Protein AF-A0A936W3H8-F1 (afdb_monomer)

Sequence (118 aa):
MEKTRSQDARPRRNINPPTVSANFEHVSKLLGKQVTDNDLTLIAGIGPKTATLLQSKGIDTWEDLAHAPVDTLRAILDEAGGVYKSQDPTHWAKQAVMASQGEWRKLRVFQEALKKTE

Mean predicted aligned error: 10.9 Å

Solvent-accessible surface area (backbone atoms only — not comparable to full-atom values): 7121 Å² total; per-residue (Å²): 141,77,94,80,89,78,92,79,86,75,84,80,75,80,83,70,74,98,50,76,72,66,52,40,62,55,46,17,68,7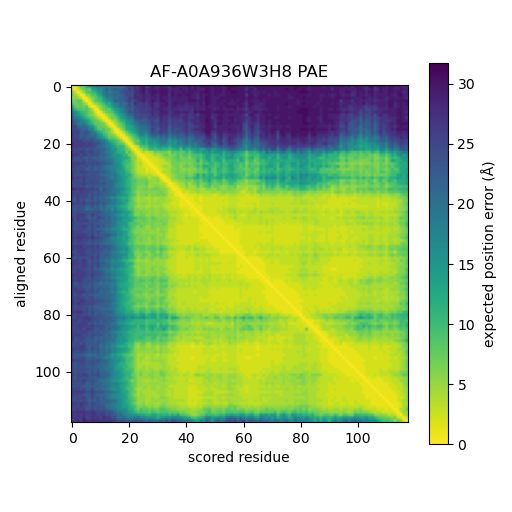3,70,74,43,89,62,56,90,46,50,52,54,75,35,84,82,34,44,73,68,51,35,52,53,38,36,75,72,71,35,59,36,29,61,46,39,37,70,46,50,46,66,58,50,45,50,55,25,51,75,70,32,78,78,44,55,78,48,73,48,79,56,42,23,63,42,19,48,27,53,67,70,64,36,54,70,59,40,50,54,51,55,56,52,54,68,72,73,113

Foldseek 3Di:
DDDDDDDDDDDPPPCDDPDVVVLQVVLCVVVVHRDDAQPLCLQPQQDPVNQVLCVVVVSRHLQSLLVDDQVNLCVSLVVVDDPSNVGRSNCSNVLSVCVVVSVSVVSVVVVVVVVVVD

pLDDT: mean 78.29, std 17.21, range [39.25, 93.0]

Secondary structure (DSSP, 8-state):
--------S----------THHHHHHHHHHHTS---TT-GGGSTT--HHHHHHHHTTT--SHHHHHHS-HHHHHHHHHHH-GGGTTS-GGGHHHHHHHHHTT-HHHHHHHHHHHHTT-

Radius of gyration: 20.61 Å; Cα contacts (8 Å, |Δi|>4): 91; chains: 1; bounding box: 47×29×71 Å

Nearest PDB structures (foldseek):
  6yxx-assembly1_BS  TM=4.541E-01  e=1.679E-01  Trypanosoma brucei brucei
  6hix-assembly1_BS  TM=5.556E-01  e=8.112E-01  Trypanosoma brucei brucei
  5a9j-assembly4_D  TM=5.684E-01  e=1.064E+00  Homo sapiens
  7aoi-assembly1_BS  TM=4.085E-01  e=5.856E-01  Trypanosoma brucei
  6yxy-assembly1_BS  TM=4.756E-01  e=1.474E+00  Trypanosoma brucei brucei

Structure (mmCIF, N/CA/C/O backbone):
data_AF-A0A936W3H8-F1
#
_entry.id   AF-A0A936W3H8-F1
#
loop_
_atom_site.group_PDB
_atom_site.id
_atom_site.type_symbol
_atom_site.label_atom_id
_atom_site.label_alt_id
_atom_site.label_comp_id
_atom_site.label_asym_id
_atom_site.label_entity_id
_atom_site.label_seq_id
_atom_site.pdbx_PDB_ins_code
_atom_site.Cartn_x
_atom_site.Cartn_y
_atom_site.Cartn_z
_atom_site.occupancy
_atom_site.B_iso_or_equiv
_atom_site.auth_seq_id
_atom_site.auth_comp_id
_atom_site.auth_asym_id
_atom_site.auth_atom_id
_atom_site.pdbx_PDB_model_num
ATOM 1 N N . MET A 1 1 ? -31.763 19.073 55.697 1.00 50.75 1 MET A N 1
ATOM 2 C CA . MET A 1 1 ? -31.313 17.811 56.333 1.00 50.75 1 MET A CA 1
ATOM 3 C C . MET A 1 1 ? -32.150 16.737 55.648 1.00 50.75 1 MET A C 1
ATOM 5 O O . MET A 1 1 ? -33.350 16.922 55.639 1.00 50.75 1 MET A O 1
ATOM 9 N N . GLU A 1 2 ? -31.668 15.831 54.798 1.00 42.94 2 GLU A N 1
ATOM 10 C CA . GLU A 1 2 ? -30.595 14.829 54.893 1.00 42.94 2 GLU A CA 1
ATOM 11 C C . GLU A 1 2 ? -30.127 14.479 53.465 1.00 42.94 2 GLU A C 1
ATOM 13 O O . GLU A 1 2 ? -30.926 14.171 52.591 1.00 42.94 2 GLU A O 1
ATOM 18 N N . LYS A 1 3 ? -28.856 14.714 53.129 1.00 54.00 3 LYS A N 1
ATOM 19 C CA . LYS A 1 3 ? -27.869 13.680 52.758 1.00 54.00 3 LYS A CA 1
ATOM 20 C C . LYS A 1 3 ? -28.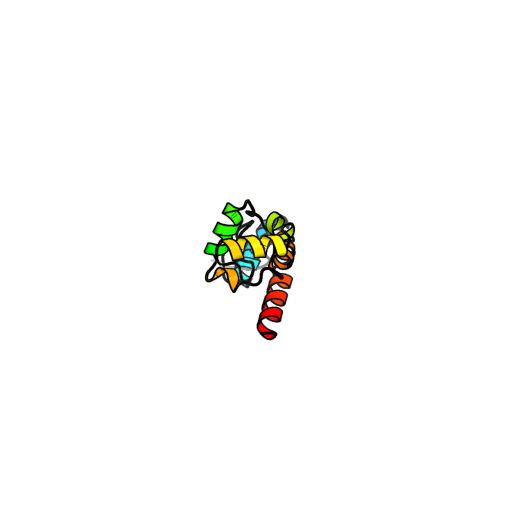429 12.257 52.576 1.00 54.00 3 LYS A C 1
ATOM 22 O O . LYS A 1 3 ? -28.648 11.565 53.558 1.00 54.00 3 LYS A O 1
ATOM 27 N N . THR A 1 4 ? -28.410 11.749 51.345 1.00 51.44 4 THR A N 1
ATOM 28 C CA . THR A 1 4 ? -27.924 10.383 51.089 1.00 51.44 4 THR A CA 1
ATOM 29 C C . THR A 1 4 ? -27.379 10.250 49.671 1.00 51.44 4 THR A C 1
ATOM 31 O O . THR A 1 4 ? -28.004 10.578 48.670 1.00 51.44 4 THR A O 1
ATOM 34 N N . ARG A 1 5 ? -26.125 9.813 49.650 1.00 51.97 5 ARG A N 1
ATOM 35 C CA . ARG A 1 5 ? -25.278 9.460 48.521 1.00 51.97 5 ARG A CA 1
ATOM 36 C C . ARG A 1 5 ? -25.594 8.012 48.166 1.00 51.97 5 ARG A C 1
ATOM 38 O O . ARG A 1 5 ? -25.344 7.145 48.994 1.00 51.97 5 ARG A O 1
ATOM 45 N N . SER A 1 6 ? -26.040 7.763 46.942 1.00 50.25 6 SER A N 1
ATOM 46 C CA . SER A 1 6 ? -26.040 6.425 46.347 1.00 50.25 6 SER A CA 1
ATOM 47 C C . SER A 1 6 ? -25.563 6.527 44.905 1.00 50.25 6 SER A C 1
ATOM 49 O O . SER A 1 6 ? -26.330 6.738 43.974 1.00 50.25 6 SER A O 1
ATOM 51 N N . GLN A 1 7 ? -24.244 6.411 44.749 1.00 53.38 7 GLN A N 1
ATOM 52 C CA . GLN A 1 7 ? -23.668 5.778 43.571 1.00 53.38 7 GLN A CA 1
ATOM 53 C C . GLN A 1 7 ? -24.099 4.312 43.614 1.00 53.38 7 GLN A C 1
ATOM 55 O O . GLN A 1 7 ? -23.673 3.605 44.522 1.00 53.38 7 GLN A O 1
ATOM 60 N N . ASP A 1 8 ? -24.903 3.858 42.657 1.00 42.59 8 ASP A N 1
ATOM 61 C CA . ASP A 1 8 ? -24.904 2.450 42.273 1.00 42.59 8 ASP A CA 1
ATOM 62 C C . ASP A 1 8 ? -25.381 2.257 40.826 1.00 42.59 8 ASP A C 1
ATOM 64 O O . ASP A 1 8 ? -26.310 2.903 40.351 1.00 42.59 8 ASP A O 1
ATOM 68 N N . ALA A 1 9 ? -24.707 1.320 40.167 1.00 44.22 9 ALA A N 1
ATOM 69 C CA . ALA A 1 9 ? -25.126 0.575 38.990 1.00 44.22 9 ALA A CA 1
ATOM 70 C C . ALA A 1 9 ? -25.207 1.252 37.599 1.00 44.22 9 ALA A C 1
ATOM 72 O O . ALA A 1 9 ? -26.264 1.580 37.071 1.00 44.22 9 ALA A O 1
ATOM 73 N N . ARG A 1 10 ? -24.048 1.147 36.926 1.00 39.25 10 ARG A N 1
ATOM 74 C CA . ARG A 1 10 ? -23.837 0.734 35.517 1.00 39.25 10 ARG A CA 1
ATOM 75 C C . ARG A 1 10 ? -24.218 1.748 34.424 1.00 39.25 10 ARG A C 1
ATOM 77 O O . ARG A 1 10 ? -25.401 1.906 34.125 1.00 39.25 10 ARG A O 1
ATOM 84 N N . PRO A 1 11 ? -23.243 2.313 33.678 1.00 41.12 11 PRO A N 1
ATOM 85 C CA . PRO A 1 11 ? -23.574 2.870 32.376 1.00 41.12 11 PRO A CA 1
ATOM 86 C C . PRO A 1 11 ? -24.101 1.718 31.519 1.00 41.12 11 PRO A C 1
ATOM 88 O O . PRO A 1 11 ? -23.389 0.740 31.267 1.00 41.12 11 PRO A O 1
ATOM 91 N N . ARG A 1 12 ? -25.367 1.810 31.097 1.00 41.41 12 ARG A N 1
ATOM 92 C CA . ARG A 1 12 ? -25.877 1.004 29.989 1.00 41.41 12 ARG A CA 1
ATOM 93 C C . ARG A 1 12 ? -24.993 1.350 28.800 1.00 41.41 12 ARG A C 1
ATOM 95 O O . ARG A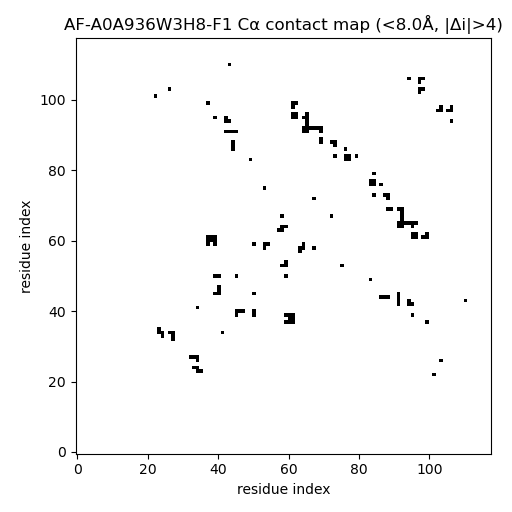 1 12 ? -25.111 2.422 28.218 1.00 41.41 12 ARG A O 1
ATOM 102 N N . ARG A 1 13 ? -24.015 0.482 28.538 1.00 42.38 13 ARG A N 1
ATOM 103 C CA . ARG A 1 13 ? -23.107 0.574 27.403 1.00 42.38 13 ARG A CA 1
ATOM 104 C C . ARG A 1 13 ? -24.008 0.479 26.174 1.00 42.38 13 ARG A C 1
ATOM 106 O O . ARG A 1 13 ? -24.484 -0.607 25.859 1.00 42.38 13 ARG A O 1
ATOM 113 N N . ASN A 1 14 ? -24.331 1.630 25.586 1.00 42.56 14 ASN A N 1
ATOM 114 C CA . ASN A 1 14 ? -25.097 1.715 24.353 1.00 42.56 14 ASN A CA 1
ATOM 115 C C . ASN A 1 14 ? -24.336 0.916 23.293 1.00 42.56 14 ASN A C 1
ATOM 117 O O . ASN A 1 14 ? -23.301 1.340 22.785 1.00 42.56 14 ASN A O 1
ATOM 121 N N . ILE A 1 15 ? -24.845 -0.280 23.032 1.00 55.88 15 ILE A N 1
ATOM 122 C CA . ILE A 1 15 ? -24.514 -1.133 21.903 1.00 55.88 15 ILE A CA 1
ATOM 123 C C . ILE A 1 15 ? -25.084 -0.471 20.647 1.00 55.88 15 ILE A C 1
ATOM 125 O O . ILE A 1 15 ? -26.198 -0.761 20.230 1.00 55.88 15 ILE A O 1
ATOM 129 N N . ASN A 1 16 ? -24.318 0.458 20.078 1.00 47.72 16 ASN A N 1
ATOM 130 C CA . ASN A 1 16 ? -24.465 0.848 18.680 1.00 47.72 16 ASN A CA 1
ATOM 131 C C . ASN A 1 16 ? -23.583 -0.085 17.824 1.00 47.72 16 ASN A C 1
ATOM 133 O O . ASN A 1 16 ? -22.564 -0.571 18.316 1.00 47.72 16 ASN A O 1
ATOM 137 N N . PRO A 1 17 ? -24.032 -0.422 16.604 1.00 45.34 17 PRO A N 1
ATOM 138 C CA . PRO A 1 17 ? -23.761 -1.690 15.913 1.00 45.34 17 PRO A CA 1
ATOM 139 C C . PRO A 1 17 ? -22.269 -1.938 15.635 1.00 45.34 17 PRO A C 1
ATOM 141 O O . PRO A 1 17 ? -21.501 -0.976 15.570 1.00 45.34 17 PRO A O 1
ATOM 144 N N . PRO A 1 18 ? -21.833 -3.198 15.402 1.00 45.22 18 PRO A N 1
ATOM 145 C CA . PRO A 1 18 ? -20.503 -3.492 14.874 1.00 45.22 18 PRO A CA 1
ATOM 146 C C . PRO A 1 18 ? -20.458 -3.106 13.388 1.00 45.22 18 PRO A C 1
ATOM 148 O O . PRO A 1 18 ? -20.327 -3.940 12.500 1.00 45.22 18 PRO A O 1
ATOM 151 N N . THR A 1 19 ? -20.633 -1.822 13.109 1.00 43.34 19 THR A N 1
ATOM 152 C CA . THR A 1 19 ? -20.446 -1.245 11.790 1.00 43.34 19 THR A CA 1
ATOM 153 C C . THR A 1 19 ? -18.975 -0.868 11.706 1.00 43.34 19 THR A C 1
ATOM 155 O O . THR A 1 19 ? -18.465 -0.180 12.589 1.00 43.34 19 THR A O 1
ATOM 158 N N . VAL A 1 20 ? -18.309 -1.356 10.661 1.00 51.38 20 VAL A N 1
ATOM 159 C CA . VAL A 1 20 ? -16.899 -1.214 10.236 1.00 51.38 20 VAL A CA 1
ATOM 160 C C . VAL A 1 20 ? -16.154 0.046 10.742 1.00 51.38 20 VAL A C 1
ATOM 162 O O . VAL A 1 20 ? -14.972 -0.015 11.068 1.00 51.38 20 VAL A O 1
ATOM 165 N N . SER A 1 21 ? -16.856 1.165 10.926 1.00 43.72 21 SER A N 1
ATOM 166 C CA . SER A 1 21 ? -16.382 2.426 11.512 1.00 43.72 21 SER A CA 1
ATOM 167 C C . SER A 1 21 ? -15.781 2.339 12.932 1.00 43.72 21 SER A C 1
ATOM 169 O O . SER A 1 21 ? -14.874 3.109 13.241 1.00 43.72 21 SER A O 1
ATOM 171 N N . ALA A 1 22 ? -16.225 1.419 13.799 1.00 47.28 22 ALA A N 1
ATOM 172 C CA . ALA A 1 22 ? -15.656 1.265 15.152 1.00 47.28 22 ALA A CA 1
ATOM 173 C C . ALA A 1 22 ? -14.270 0.584 15.159 1.00 47.28 22 ALA A C 1
ATOM 175 O O . ALA A 1 22 ? -13.521 0.686 16.141 1.00 47.28 22 ALA A O 1
ATOM 176 N N . ASN A 1 23 ? -13.909 -0.093 14.060 1.00 58.69 23 ASN A N 1
ATOM 177 C CA . ASN A 1 23 ? -12.601 -0.723 13.922 1.00 58.69 23 ASN A CA 1
ATOM 178 C C . ASN A 1 23 ? -11.515 0.324 13.648 1.00 58.69 23 ASN A C 1
ATOM 180 O O . ASN A 1 23 ? -10.442 0.227 14.234 1.00 58.69 23 ASN A O 1
ATOM 184 N N . PHE A 1 24 ? -11.781 1.362 12.849 1.00 63.66 24 PHE A N 1
ATOM 185 C CA . PHE A 1 24 ? -10.755 2.343 12.477 1.00 63.66 24 PHE A CA 1
ATOM 186 C C . PHE A 1 24 ? -10.251 3.194 13.645 1.00 63.66 24 PHE A C 1
ATOM 188 O O . PHE A 1 24 ? -9.067 3.515 13.680 1.00 63.66 24 PHE A O 1
ATOM 195 N N . GLU A 1 25 ? -11.086 3.501 14.642 1.00 66.88 25 GLU A N 1
ATOM 196 C CA . GLU A 1 25 ? -10.649 4.251 15.832 1.00 66.88 25 GLU A CA 1
ATOM 197 C C . GLU A 1 25 ? -9.731 3.413 16.746 1.00 66.88 25 GLU A C 1
ATOM 199 O O . GLU A 1 25 ? -8.730 3.887 17.285 1.00 66.88 25 GLU A O 1
ATOM 204 N N . HIS A 1 26 ? -10.019 2.116 16.884 1.00 67.88 26 HIS A N 1
ATOM 205 C CA . HIS A 1 26 ? -9.132 1.202 17.606 1.00 67.88 26 HIS A CA 1
ATOM 206 C C . HIS A 1 26 ? -7.828 0.958 16.850 1.00 67.88 26 HIS A C 1
ATOM 208 O O . HIS A 1 26 ? -6.767 0.831 17.463 1.00 67.88 26 HIS A O 1
ATOM 214 N N . VAL A 1 27 ? -7.895 0.891 15.523 1.00 69.44 27 VAL A N 1
ATOM 215 C CA . VAL A 1 27 ? -6.725 0.679 14.671 1.00 69.44 27 VAL A CA 1
ATOM 216 C C . VAL A 1 27 ? -5.866 1.931 14.629 1.00 69.44 27 VAL A C 1
ATOM 218 O O . VAL A 1 27 ? -4.646 1.821 14.713 1.00 69.44 27 VAL A O 1
ATOM 221 N N . SER A 1 28 ? -6.471 3.116 14.590 1.00 74.12 28 SER A N 1
ATOM 222 C CA . SER A 1 28 ? -5.724 4.365 14.641 1.00 74.12 28 SER A CA 1
ATOM 223 C C . SER A 1 28 ? -4.958 4.498 15.949 1.00 74.12 28 SER A C 1
ATOM 225 O O . SER A 1 28 ? -3.787 4.872 15.945 1.00 74.12 28 SER A O 1
ATOM 227 N N . LYS A 1 29 ? -5.554 4.061 17.064 1.00 73.00 29 LYS A N 1
ATOM 228 C CA . LYS A 1 29 ? -4.870 3.949 18.356 1.00 73.00 29 LYS A CA 1
ATOM 229 C C . LYS A 1 29 ? -3.778 2.871 18.372 1.00 73.00 29 LYS A C 1
ATOM 231 O O . LYS A 1 29 ? -2.754 3.055 19.022 1.00 73.00 29 LYS A O 1
ATOM 236 N N . LEU A 1 30 ? -3.975 1.760 17.661 1.00 73.00 30 LEU A N 1
ATOM 237 C CA . LEU A 1 30 ? -3.012 0.656 17.551 1.00 73.00 30 LEU A CA 1
ATOM 238 C C . LEU A 1 30 ? -1.795 1.009 16.681 1.00 73.00 30 LEU A C 1
ATOM 240 O O . LEU A 1 30 ? -0.694 0.538 16.958 1.00 73.00 30 LEU A O 1
ATOM 244 N N . LEU A 1 31 ? -1.999 1.811 15.636 1.00 70.62 31 LEU A N 1
ATOM 245 C CA . LEU A 1 31 ? -0.960 2.272 14.715 1.00 70.62 31 LEU A CA 1
ATOM 246 C C . LEU A 1 31 ? -0.375 3.634 15.117 1.00 70.62 31 LEU A C 1
ATOM 248 O O . LEU A 1 31 ? 0.696 3.995 14.635 1.00 70.62 31 LEU A O 1
ATOM 252 N N . GLY A 1 32 ? -1.063 4.387 15.980 1.00 69.94 32 GLY A N 1
ATOM 253 C CA . GLY A 1 32 ? -0.729 5.770 16.330 1.00 69.94 32 GLY A CA 1
ATOM 254 C C . GLY A 1 32 ? -0.953 6.766 15.185 1.00 69.94 32 GLY A C 1
ATOM 255 O O . GLY A 1 32 ? -0.369 7.845 15.197 1.00 69.94 32 GLY A O 1
ATOM 256 N N . LYS A 1 33 ? -1.745 6.397 14.171 1.00 68.75 33 LYS A N 1
ATOM 257 C CA . LYS A 1 33 ? -1.970 7.165 12.935 1.00 68.75 33 LYS A CA 1
ATOM 258 C C . LYS A 1 33 ? -3.446 7.142 12.589 1.00 68.75 33 LYS A C 1
ATOM 260 O O . LYS A 1 33 ? -4.088 6.119 12.796 1.00 68.75 33 LYS A O 1
ATOM 265 N N . GLN A 1 34 ? -3.986 8.225 12.042 1.00 73.19 34 GLN A N 1
ATOM 266 C CA . GLN A 1 34 ? -5.361 8.203 11.554 1.00 73.19 34 GLN A CA 1
ATOM 267 C C . GLN A 1 34 ? -5.469 7.209 10.393 1.00 73.19 34 GLN A C 1
ATOM 269 O O . GLN A 1 34 ? -4.694 7.273 9.445 1.00 73.19 34 GLN A O 1
ATOM 274 N N . VAL A 1 35 ? -6.389 6.256 10.523 1.00 76.25 35 VAL A N 1
ATOM 275 C CA . VAL A 1 35 ? -6.687 5.284 9.476 1.00 76.25 35 VAL A CA 1
ATOM 276 C C . VAL A 1 35 ? -7.869 5.818 8.701 1.00 76.25 35 VAL A C 1
ATOM 278 O O . VAL A 1 35 ? -8.959 5.951 9.259 1.00 76.25 35 VAL A O 1
ATOM 281 N N . THR A 1 36 ? -7.622 6.133 7.439 1.00 78.06 36 THR A N 1
ATOM 282 C CA . THR A 1 36 ? -8.651 6.537 6.488 1.00 78.06 36 THR A CA 1
ATOM 283 C C . THR A 1 36 ? -8.926 5.366 5.560 1.00 78.06 36 THR A C 1
ATOM 285 O O . THR A 1 36 ? -8.031 4.569 5.269 1.00 78.06 36 THR A O 1
ATOM 288 N N . ASP A 1 37 ? -10.174 5.244 5.126 1.00 78.94 37 ASP A N 1
ATOM 289 C CA . ASP A 1 37 ? -10.550 4.279 4.101 1.00 78.94 37 ASP A CA 1
ATOM 290 C C . ASP A 1 37 ? -9.691 4.488 2.844 1.00 78.94 37 ASP A C 1
ATOM 292 O O . ASP A 1 37 ? -9.438 5.631 2.457 1.00 78.94 37 ASP A O 1
ATOM 296 N N . ASN A 1 38 ? -9.208 3.397 2.244 1.00 82.88 38 ASN A N 1
ATOM 297 C CA . ASN A 1 38 ? -8.341 3.419 1.057 1.00 82.88 38 ASN A CA 1
ATOM 298 C C . ASN A 1 38 ? -6.996 4.143 1.227 1.00 82.88 38 ASN A C 1
ATOM 300 O O . ASN A 1 38 ? -6.316 4.461 0.253 1.00 82.88 38 ASN A O 1
ATOM 304 N N . ASP A 1 39 ? -6.553 4.369 2.463 1.00 87.69 39 ASP A N 1
ATOM 305 C CA . ASP A 1 39 ? -5.245 4.963 2.702 1.00 87.69 39 ASP A CA 1
ATOM 306 C C . ASP A 1 39 ? -4.119 3.959 2.408 1.00 87.69 39 ASP A C 1
ATOM 308 O O . ASP A 1 39 ? -3.788 3.082 3.216 1.00 87.69 39 ASP A O 1
ATOM 312 N N . LEU A 1 40 ? -3.510 4.071 1.226 1.00 90.06 40 LEU A N 1
ATOM 313 C CA . LEU A 1 40 ? -2.408 3.196 0.817 1.00 90.06 40 LEU A CA 1
ATOM 314 C C . LEU A 1 40 ? -1.152 3.381 1.685 1.00 90.06 40 LEU A C 1
ATOM 316 O O . LEU A 1 40 ? -0.319 2.480 1.740 1.00 90.06 40 LEU A O 1
ATOM 320 N N . THR A 1 41 ? -1.014 4.500 2.407 1.00 89.88 41 THR A N 1
ATOM 321 C CA . THR A 1 41 ? 0.161 4.773 3.259 1.00 89.88 41 THR A CA 1
ATOM 322 C C . THR A 1 41 ? 0.217 3.894 4.514 1.00 89.88 41 THR A C 1
ATOM 324 O O . THR A 1 41 ? 1.247 3.811 5.189 1.00 89.88 41 THR A O 1
ATOM 327 N N . LEU A 1 42 ? -0.871 3.182 4.824 1.00 88.06 42 LEU A N 1
ATOM 328 C CA . LEU A 1 42 ? -0.914 2.169 5.884 1.00 88.06 42 LEU A CA 1
ATOM 329 C C . LEU A 1 42 ? -0.157 0.887 5.522 1.00 88.06 42 LEU A C 1
ATOM 331 O O . LEU A 1 42 ? 0.212 0.101 6.405 1.00 88.06 42 LEU A O 1
ATOM 335 N N . ILE A 1 43 ? 0.086 0.667 4.233 1.00 90.12 43 ILE A N 1
ATOM 336 C CA . ILE A 1 43 ? 0.878 -0.446 3.735 1.00 90.12 43 ILE A CA 1
ATOM 337 C C . ILE A 1 43 ? 2.354 -0.122 3.962 1.00 90.12 43 ILE A C 1
ATOM 339 O O . ILE A 1 43 ? 2.885 0.859 3.447 1.00 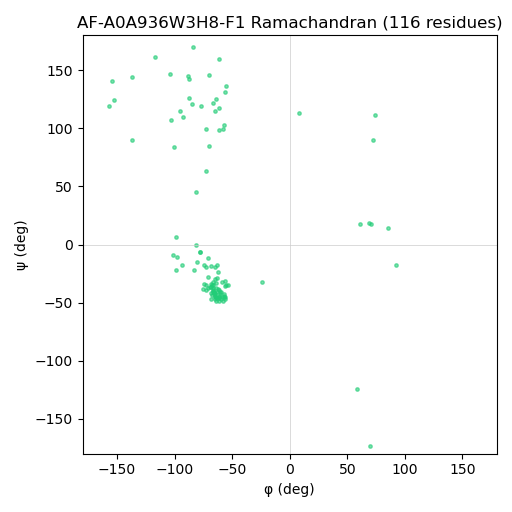90.12 43 ILE A O 1
ATOM 343 N N . ALA A 1 44 ? 3.044 -0.947 4.754 1.00 87.94 44 ALA A N 1
ATOM 344 C CA . ALA A 1 44 ? 4.479 -0.785 4.959 1.00 87.94 44 ALA A CA 1
ATOM 345 C C . ALA A 1 44 ? 5.226 -0.817 3.617 1.00 87.94 44 ALA A C 1
ATOM 347 O O . ALA A 1 44 ? 5.002 -1.699 2.793 1.00 87.94 44 ALA A O 1
ATOM 348 N N . GLY A 1 45 ? 6.104 0.162 3.417 1.00 87.31 45 GLY A N 1
ATOM 349 C CA . GLY A 1 45 ? 6.785 0.375 2.145 1.00 87.31 45 GLY A CA 1
ATOM 350 C C . GLY A 1 45 ? 6.061 1.351 1.217 1.00 87.31 45 GLY A C 1
ATOM 351 O O . GLY A 1 45 ? 6.720 1.915 0.361 1.00 87.31 45 GLY A O 1
ATOM 352 N N . ILE A 1 46 ? 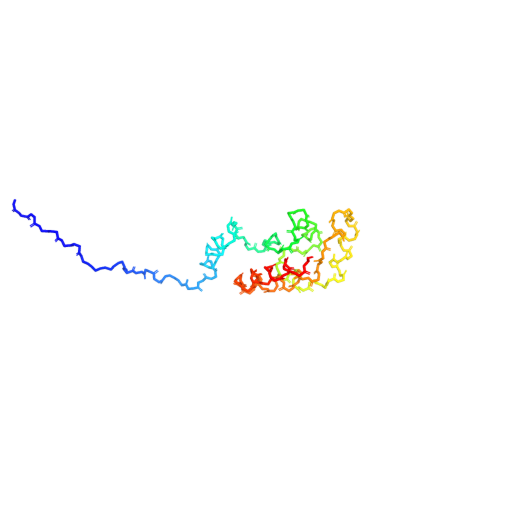4.779 1.668 1.403 1.00 90.38 46 ILE A N 1
ATOM 353 C CA . ILE A 1 46 ? 4.110 2.716 0.619 1.00 90.38 46 ILE A CA 1
ATOM 354 C C . ILE A 1 46 ? 4.202 4.043 1.375 1.00 90.38 46 ILE A C 1
ATOM 356 O O . ILE A 1 46 ? 3.589 4.243 2.422 1.00 90.38 46 ILE A O 1
ATOM 360 N N . GLY A 1 47 ? 5.003 4.967 0.846 1.00 87.31 47 GLY A N 1
ATOM 361 C CA . GLY A 1 47 ? 5.047 6.345 1.334 1.00 87.31 47 GLY A CA 1
ATOM 362 C C . GLY A 1 47 ? 3.940 7.208 0.717 1.00 87.31 47 GLY A C 1
ATOM 363 O O . GLY A 1 47 ? 3.336 6.802 -0.275 1.00 87.31 47 GLY A O 1
ATOM 364 N N . PRO A 1 48 ? 3.724 8.441 1.213 1.00 88.56 48 PRO A N 1
ATOM 365 C CA . PRO A 1 48 ? 2.736 9.361 0.641 1.00 88.56 48 PRO A CA 1
ATOM 366 C C . PRO A 1 48 ? 2.979 9.626 -0.852 1.00 88.56 48 PRO A C 1
ATOM 368 O O . PRO A 1 48 ? 2.038 9.692 -1.630 1.00 88.56 48 PRO A O 1
ATOM 371 N N . LYS A 1 49 ? 4.248 9.691 -1.280 1.00 89.69 49 LYS A N 1
ATOM 372 C CA . LYS A 1 49 ? 4.600 9.869 -2.695 1.00 89.69 49 LYS A CA 1
ATOM 373 C C . LYS A 1 49 ? 4.256 8.646 -3.551 1.00 89.69 49 LYS A C 1
ATOM 375 O O . LYS A 1 49 ? 3.752 8.796 -4.657 1.00 89.69 49 LYS A O 1
ATOM 380 N N . THR A 1 50 ? 4.522 7.447 -3.033 1.00 91.06 50 THR A N 1
ATOM 381 C CA . THR A 1 50 ? 4.190 6.181 -3.699 1.00 91.06 50 THR A CA 1
ATOM 382 C C . THR A 1 50 ? 2.678 6.007 -3.799 1.00 91.06 50 THR A C 1
ATOM 384 O O . THR A 1 50 ? 2.186 5.614 -4.847 1.00 91.06 50 THR A O 1
ATOM 387 N N . ALA A 1 51 ? 1.935 6.361 -2.747 1.00 91.69 51 ALA A N 1
ATOM 388 C CA . ALA A 1 51 ? 0.477 6.361 -2.772 1.00 91.69 51 ALA A CA 1
ATOM 389 C C . ALA A 1 51 ? -0.055 7.274 -3.887 1.00 91.69 51 ALA A C 1
ATOM 391 O O . ALA A 1 51 ? -0.834 6.818 -4.712 1.00 91.69 51 ALA A O 1
ATOM 392 N N . THR A 1 52 ? 0.436 8.514 -3.989 1.00 91.81 52 THR A N 1
ATOM 393 C CA . THR A 1 52 ? 0.052 9.424 -5.083 1.00 91.81 52 THR A CA 1
ATOM 394 C C . THR A 1 52 ? 0.427 8.882 -6.466 1.00 91.81 52 THR A C 1
ATOM 396 O O . THR A 1 52 ? -0.342 9.030 -7.412 1.00 91.81 52 THR A O 1
ATOM 399 N N . LEU A 1 53 ? 1.591 8.237 -6.608 1.00 91.81 53 LEU A N 1
ATOM 400 C CA . LEU A 1 53 ? 1.999 7.601 -7.865 1.00 91.81 53 LEU A CA 1
ATOM 401 C C . LEU A 1 53 ? 1.030 6.481 -8.271 1.00 91.81 53 LEU A C 1
ATOM 403 O O . LEU A 1 53 ? 0.626 6.415 -9.428 1.00 91.81 53 LEU A O 1
ATOM 407 N N . LEU A 1 54 ? 0.659 5.617 -7.326 1.00 91.75 54 LEU A N 1
ATOM 408 C CA . LEU A 1 54 ? -0.277 4.515 -7.546 1.00 91.75 54 LEU A CA 1
ATOM 409 C C . LEU A 1 54 ? -1.678 5.033 -7.897 1.00 91.75 54 LEU A C 1
ATOM 411 O O . LEU A 1 54 ? -2.248 4.590 -8.891 1.00 91.75 54 LEU A O 1
ATOM 415 N N . GLN A 1 55 ? -2.166 6.048 -7.182 1.00 92.31 55 GLN A N 1
ATOM 416 C CA . GLN A 1 55 ? -3.419 6.750 -7.490 1.00 92.31 55 GLN A CA 1
ATOM 417 C C . GLN A 1 55 ? -3.398 7.334 -8.908 1.00 92.31 55 GLN A C 1
ATOM 419 O O . GLN A 1 55 ? -4.321 7.146 -9.692 1.00 92.31 55 GLN A O 1
ATOM 424 N N . SER A 1 56 ? -2.278 7.939 -9.321 1.00 91.88 56 SER A N 1
ATOM 425 C CA . SER A 1 56 ? -2.109 8.430 -10.697 1.00 91.88 56 SER A CA 1
ATOM 426 C C . SER A 1 56 ? -2.153 7.324 -11.762 1.00 91.88 56 SER A C 1
ATOM 428 O O . SER A 1 56 ? -2.312 7.634 -12.944 1.00 91.88 56 SER A O 1
ATOM 430 N N . LYS A 1 57 ? -1.982 6.055 -11.378 1.00 91.75 57 LYS A N 1
ATOM 431 C CA . LYS A 1 57 ? -2.107 4.874 -12.244 1.00 91.75 57 LYS A CA 1
ATOM 432 C C . LYS A 1 57 ? -3.469 4.176 -12.106 1.00 91.75 57 LYS A C 1
ATOM 434 O O . LYS A 1 57 ? -3.657 3.130 -12.719 1.00 91.75 57 LYS A O 1
ATOM 439 N N . GLY A 1 58 ? -4.404 4.757 -11.350 1.00 90.00 58 GLY A N 1
ATOM 440 C CA . GLY A 1 58 ? -5.744 4.221 -11.097 1.00 90.00 58 GLY A CA 1
ATOM 441 C C . GLY A 1 58 ? -5.818 3.231 -9.935 1.00 90.00 58 GLY A C 1
ATOM 442 O O . GLY A 1 58 ? -6.795 2.503 -9.823 1.00 90.00 58 GLY A O 1
ATOM 443 N N . ILE A 1 59 ? -4.779 3.161 -9.097 1.00 92.69 59 ILE A N 1
ATOM 444 C CA . ILE A 1 59 ? -4.763 2.341 -7.885 1.00 92.69 59 ILE A CA 1
ATOM 445 C C . ILE A 1 59 ? -5.033 3.268 -6.705 1.00 92.69 59 ILE A C 1
ATOM 447 O O . ILE A 1 59 ? -4.109 3.773 -6.066 1.00 92.69 59 ILE A O 1
ATOM 451 N N . ASP A 1 60 ? -6.312 3.521 -6.448 1.00 90.56 60 ASP A N 1
ATOM 452 C CA . ASP A 1 60 ? -6.753 4.437 -5.394 1.00 90.56 60 ASP A CA 1
ATOM 453 C C . ASP A 1 60 ? -7.172 3.715 -4.111 1.00 90.56 60 ASP A C 1
ATOM 455 O O . ASP A 1 60 ? -7.146 4.313 -3.037 1.00 90.56 60 ASP A O 1
ATOM 459 N N . THR A 1 61 ? -7.521 2.429 -4.210 1.00 91.00 61 THR A N 1
ATOM 460 C CA . THR A 1 61 ? -8.105 1.639 -3.120 1.00 91.00 61 THR A CA 1
ATOM 461 C C . THR A 1 61 ? -7.222 0.472 -2.688 1.00 91.00 61 THR A C 1
ATOM 463 O O . THR A 1 61 ? -6.333 0.020 -3.418 1.00 91.00 61 THR A O 1
ATOM 466 N N . TRP A 1 62 ? -7.462 -0.060 -1.483 1.00 90.88 62 TRP A N 1
ATOM 467 C CA . TRP A 1 62 ? -6.792 -1.296 -1.057 1.00 90.88 62 TRP A CA 1
ATOM 468 C C . TRP A 1 62 ? -7.198 -2.492 -1.918 1.00 90.88 62 TRP A C 1
ATOM 470 O O . TRP A 1 62 ? -6.399 -3.406 -2.099 1.00 90.88 62 TRP A O 1
ATOM 480 N N . GLU A 1 63 ? -8.417 -2.492 -2.455 1.00 90.69 63 GLU A N 1
ATOM 481 C CA . GLU A 1 63 ? -8.873 -3.527 -3.378 1.00 90.69 63 GLU A CA 1
ATOM 482 C C . GLU A 1 63 ? -8.130 -3.435 -4.713 1.00 90.69 63 GLU A C 1
ATOM 484 O O . GLU A 1 63 ? -7.564 -4.434 -5.149 1.00 90.69 63 GLU A O 1
ATOM 489 N N . ASP A 1 64 ? -8.000 -2.245 -5.304 1.00 91.81 64 ASP A N 1
ATOM 490 C CA . ASP A 1 64 ? -7.187 -2.051 -6.512 1.00 91.81 64 ASP A CA 1
ATOM 491 C C . ASP A 1 64 ? -5.746 -2.505 -6.293 1.00 91.81 64 ASP A C 1
ATOM 493 O O . ASP A 1 64 ? -5.182 -3.235 -7.108 1.00 91.81 64 ASP A O 1
ATOM 497 N N . LEU A 1 65 ? -5.151 -2.138 -5.155 1.00 92.62 65 LEU A N 1
ATOM 498 C CA . LEU A 1 65 ? -3.783 -2.534 -4.834 1.00 92.62 65 LEU A CA 1
ATOM 499 C C . LEU A 1 65 ? -3.653 -4.048 -4.605 1.00 92.62 65 LEU A C 1
ATOM 501 O O . LEU A 1 65 ? -2.628 -4.635 -4.943 1.00 92.62 65 LEU A O 1
ATOM 505 N N . ALA A 1 66 ? -4.672 -4.686 -4.030 1.00 92.12 66 ALA A N 1
ATOM 506 C CA . ALA A 1 66 ? -4.725 -6.133 -3.843 1.00 92.12 66 ALA A CA 1
ATOM 507 C C . ALA A 1 66 ? -4.862 -6.895 -5.169 1.00 92.12 66 ALA A C 1
ATOM 509 O O . ALA A 1 66 ? -4.328 -7.997 -5.302 1.00 92.12 66 ALA A O 1
ATOM 510 N N . HIS A 1 67 ? -5.578 -6.314 -6.132 1.00 91.62 67 HIS A N 1
ATOM 511 C CA . HIS A 1 67 ? -5.778 -6.874 -7.465 1.00 91.62 67 HIS A CA 1
ATOM 512 C C . HIS A 1 67 ? -4.615 -6.559 -8.415 1.00 91.62 67 HIS A C 1
ATOM 514 O O . HIS A 1 67 ? -4.403 -7.289 -9.386 1.00 91.62 67 HIS A O 1
ATOM 520 N N . ALA A 1 68 ? -3.839 -5.512 -8.133 1.00 91.31 68 ALA A N 1
ATOM 521 C CA . ALA A 1 68 ? -2.658 -5.158 -8.900 1.00 91.31 68 ALA A CA 1
ATOM 522 C C . ALA A 1 68 ? -1.568 -6.238 -8.752 1.00 91.31 68 ALA A C 1
ATOM 524 O O . ALA A 1 68 ? -1.102 -6.517 -7.640 1.00 91.31 68 ALA A O 1
ATOM 525 N N . PRO A 1 69 ? -1.106 -6.850 -9.856 1.00 90.75 69 PRO A N 1
ATOM 526 C CA . PRO A 1 69 ? -0.040 -7.833 -9.782 1.00 90.75 69 PRO A CA 1
ATOM 527 C C . PRO A 1 69 ? 1.285 -7.149 -9.430 1.00 90.75 69 PRO A C 1
ATOM 529 O O . PRO A 1 69 ? 1.578 -6.033 -9.867 1.00 90.75 69 PRO A O 1
ATOM 532 N N . VAL A 1 70 ? 2.121 -7.860 -8.673 1.00 90.81 70 VAL A N 1
ATOM 533 C CA . VAL A 1 70 ? 3.439 -7.377 -8.222 1.00 90.81 70 VAL A CA 1
ATOM 534 C C . VAL A 1 70 ? 4.303 -6.908 -9.395 1.00 90.81 70 VAL A C 1
ATOM 536 O O . VAL A 1 70 ? 5.033 -5.931 -9.259 1.00 90.81 70 VAL A O 1
ATOM 539 N N . ASP A 1 71 ? 4.191 -7.565 -10.550 1.00 91.00 71 ASP A N 1
ATOM 540 C CA . ASP A 1 71 ? 4.916 -7.202 -11.771 1.00 91.00 71 ASP A CA 1
ATOM 541 C C . ASP A 1 71 ? 4.514 -5.812 -12.291 1.00 91.00 71 ASP A C 1
ATOM 543 O O . ASP A 1 71 ? 5.371 -4.974 -12.563 1.00 91.0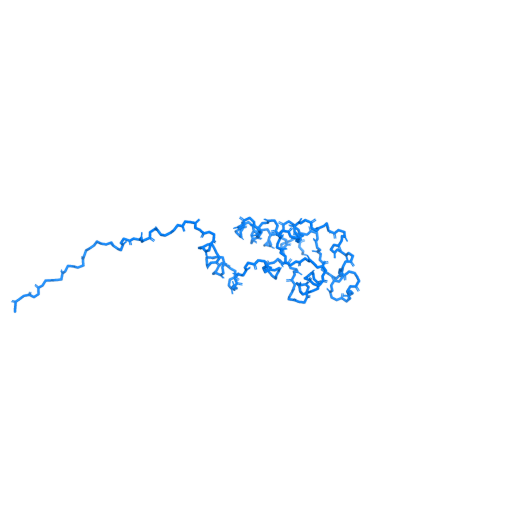0 71 ASP A O 1
ATOM 547 N N . THR A 1 72 ? 3.210 -5.513 -12.324 1.00 92.00 72 THR A N 1
ATOM 548 C CA . THR A 1 72 ? 2.700 -4.183 -12.693 1.00 92.00 72 THR A CA 1
ATOM 549 C C . THR A 1 72 ? 3.129 -3.127 -11.683 1.00 92.00 72 THR A C 1
ATOM 551 O O . THR A 1 72 ? 3.565 -2.049 -12.078 1.00 92.00 72 THR A O 1
ATOM 554 N N . LEU A 1 73 ? 3.065 -3.435 -10.384 1.00 91.62 73 LEU A N 1
ATOM 555 C CA . LEU A 1 73 ? 3.540 -2.520 -9.346 1.00 91.62 73 LEU A CA 1
ATOM 556 C C . LEU A 1 73 ? 5.037 -2.236 -9.508 1.00 91.62 73 LEU A C 1
ATOM 558 O O . LEU A 1 73 ? 5.439 -1.076 -9.482 1.00 91.62 73 LEU A O 1
ATOM 562 N N . ARG A 1 74 ? 5.860 -3.265 -9.750 1.00 91.75 74 ARG A N 1
ATOM 563 C CA . ARG A 1 74 ? 7.288 -3.087 -10.048 1.00 91.75 74 ARG A CA 1
ATOM 564 C C . ARG A 1 74 ? 7.504 -2.224 -11.280 1.00 91.75 74 ARG A C 1
ATOM 566 O O . ARG A 1 74 ? 8.329 -1.324 -11.211 1.00 91.75 74 ARG A O 1
ATOM 573 N N . ALA A 1 75 ? 6.765 -2.448 -12.363 1.00 92.69 75 ALA A N 1
ATOM 574 C CA . ALA A 1 75 ? 6.889 -1.647 -13.577 1.00 92.69 75 ALA A CA 1
ATOM 575 C C . ALA A 1 75 ? 6.575 -0.161 -13.322 1.00 92.69 75 ALA A C 1
ATOM 577 O O . ALA A 1 75 ? 7.328 0.705 -13.760 1.00 92.69 75 ALA A O 1
ATOM 578 N N . ILE A 1 76 ? 5.522 0.141 -12.552 1.00 91.88 76 ILE A N 1
ATOM 579 C CA . ILE A 1 76 ? 5.160 1.516 -12.165 1.00 91.88 76 ILE A CA 1
ATOM 580 C C . ILE A 1 76 ? 6.277 2.173 -11.341 1.00 91.88 76 ILE A C 1
ATOM 582 O O . ILE A 1 76 ? 6.632 3.329 -11.578 1.00 91.88 76 ILE A O 1
ATOM 586 N N . LEU A 1 77 ? 6.839 1.447 -10.372 1.00 91.44 77 LEU A N 1
ATOM 587 C CA . LEU A 1 77 ? 7.937 1.945 -9.540 1.00 91.44 77 LEU A CA 1
ATOM 588 C C . LEU A 1 77 ? 9.232 2.118 -10.340 1.00 91.44 77 LEU A C 1
ATOM 590 O O . LEU A 1 77 ? 9.981 3.066 -10.099 1.00 91.44 77 LEU A O 1
ATOM 594 N N . ASP A 1 78 ? 9.497 1.221 -11.291 1.00 91.69 78 ASP A N 1
ATOM 595 C CA . ASP A 1 78 ? 10.672 1.287 -12.155 1.00 91.69 78 ASP A CA 1
ATOM 596 C C . ASP A 1 78 ? 10.604 2.493 -13.094 1.00 91.69 78 ASP A C 1
ATOM 598 O O . ASP A 1 78 ? 11.578 3.243 -13.191 1.00 91.69 78 ASP A O 1
ATOM 602 N N . GLU A 1 79 ? 9.429 2.733 -13.684 1.00 92.12 79 GLU A N 1
ATOM 603 C CA . GLU A 1 79 ? 9.139 3.908 -14.508 1.00 92.12 79 GLU A CA 1
ATOM 604 C C . GLU A 1 79 ? 9.307 5.210 -13.711 1.00 92.12 79 GLU A C 1
ATOM 606 O O . GLU A 1 79 ? 9.885 6.175 -14.212 1.00 92.12 79 GLU A O 1
ATOM 611 N N . ALA A 1 80 ? 8.862 5.235 -12.450 1.00 90.44 80 ALA A N 1
ATOM 612 C 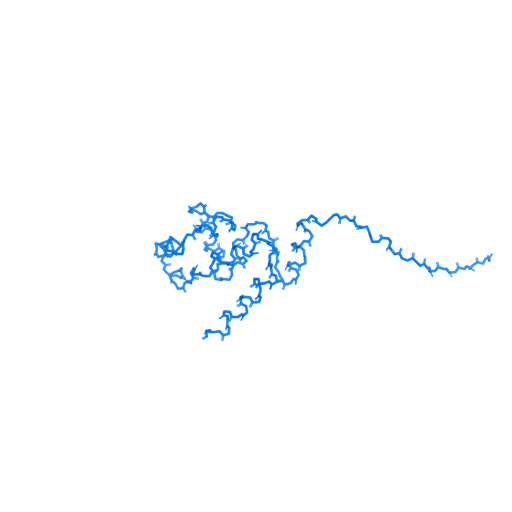CA . ALA A 1 80 ? 9.029 6.397 -11.579 1.00 90.44 80 ALA A CA 1
ATOM 613 C C . ALA A 1 80 ? 10.489 6.623 -11.139 1.00 90.44 80 ALA A C 1
ATOM 615 O O . ALA A 1 80 ? 10.893 7.760 -10.881 1.00 90.44 80 ALA A O 1
ATOM 616 N N . GLY A 1 81 ? 11.292 5.558 -11.058 1.00 89.25 81 GLY A N 1
ATOM 617 C CA . GLY A 1 81 ? 12.730 5.623 -10.811 1.00 89.25 81 GLY A CA 1
ATOM 618 C C . GLY A 1 81 ? 13.139 6.058 -9.396 1.00 89.25 81 GLY A C 1
ATOM 619 O O . GLY A 1 81 ? 12.337 6.205 -8.476 1.00 89.25 81 GLY A O 1
ATOM 620 N N . GLY A 1 82 ? 14.444 6.250 -9.187 1.00 89.19 82 GLY A N 1
ATOM 621 C CA . GLY A 1 82 ? 14.986 6.777 -7.929 1.00 89.19 82 GLY A CA 1
ATOM 622 C C . GLY A 1 82 ? 14.627 5.935 -6.697 1.00 89.19 82 GLY A C 1
ATOM 623 O O . GLY A 1 82 ? 14.904 4.740 -6.653 1.00 89.19 82 GLY A O 1
ATOM 624 N N . VAL A 1 83 ? 14.010 6.571 -5.693 1.00 83.25 83 VAL A N 1
ATOM 625 C CA . VAL A 1 83 ? 13.659 5.939 -4.404 1.00 83.25 83 VAL A CA 1
ATOM 626 C C . VAL A 1 83 ? 12.563 4.876 -4.517 1.00 83.25 83 VAL A C 1
ATOM 628 O O . VAL A 1 83 ? 12.436 4.048 -3.620 1.00 83.25 83 VAL A O 1
ATOM 631 N N . TYR A 1 84 ? 11.782 4.883 -5.603 1.00 87.56 84 TYR A N 1
ATOM 632 C CA . TYR A 1 84 ? 10.698 3.924 -5.822 1.00 87.56 84 TYR A CA 1
ATOM 633 C C . TYR A 1 84 ? 11.230 2.538 -6.207 1.00 87.56 84 TYR A C 1
ATOM 635 O O . TYR A 1 84 ? 10.684 1.534 -5.759 1.00 87.56 84 TYR A O 1
ATOM 643 N N . LYS A 1 85 ? 12.347 2.471 -6.948 1.00 83.12 85 LYS A N 1
ATOM 644 C CA . LYS A 1 85 ? 12.998 1.204 -7.340 1.00 83.12 85 LYS A CA 1
ATOM 645 C C . LYS A 1 85 ? 13.517 0.394 -6.154 1.00 83.12 85 LYS A C 1
ATOM 647 O O . LYS A 1 85 ? 13.600 -0.824 -6.237 1.00 83.12 85 LYS A O 1
ATOM 652 N N . SER A 1 86 ? 13.877 1.066 -5.061 1.00 82.81 86 SER A N 1
ATOM 653 C CA . SER A 1 86 ? 14.329 0.409 -3.830 1.00 82.81 86 SER A CA 1
ATOM 654 C C . SER A 1 86 ? 13.183 -0.172 -3.000 1.00 82.81 86 SER A C 1
ATOM 656 O O . SER A 1 86 ? 13.443 -0.809 -1.985 1.00 82.81 86 SER A O 1
ATOM 658 N N . GLN A 1 87 ? 11.926 0.075 -3.375 1.00 85.62 87 GLN A N 1
ATOM 659 C CA . GLN A 1 87 ? 10.777 -0.457 -2.652 1.00 85.62 87 GLN A CA 1
ATOM 660 C C . GLN A 1 87 ? 10.418 -1.846 -3.171 1.00 85.62 87 GLN A C 1
ATOM 662 O O . GLN A 1 87 ? 10.475 -2.100 -4.373 1.00 85.62 87 GLN A O 1
ATOM 667 N N . ASP A 1 88 ? 10.004 -2.735 -2.270 1.00 84.94 88 ASP A N 1
ATOM 668 C CA . ASP A 1 88 ? 9.565 -4.074 -2.645 1.00 84.94 88 ASP A CA 1
ATOM 669 C C . ASP A 1 88 ? 8.027 -4.178 -2.617 1.00 84.94 88 ASP A C 1
ATOM 671 O O . ASP A 1 88 ? 7.428 -4.211 -1.537 1.00 84.94 88 ASP A O 1
ATOM 675 N N . PRO A 1 89 ? 7.360 -4.234 -3.788 1.00 89.81 89 PRO A N 1
ATOM 676 C CA . PRO A 1 89 ? 5.906 -4.329 -3.860 1.00 89.81 89 PRO A CA 1
ATOM 677 C C . PRO A 1 89 ? 5.375 -5.755 -3.666 1.00 89.81 89 PRO A C 1
ATOM 679 O O . PRO A 1 89 ? 4.160 -5.954 -3.686 1.00 89.81 89 PRO A O 1
ATOM 682 N N . THR A 1 90 ? 6.242 -6.757 -3.458 1.00 89.25 90 THR A N 1
ATOM 683 C CA . THR A 1 90 ? 5.852 -8.177 -3.341 1.00 89.25 90 THR A CA 1
ATOM 684 C C . THR A 1 90 ? 4.809 -8.394 -2.251 1.00 89.25 90 THR A C 1
ATOM 686 O O . THR A 1 90 ? 3.911 -9.225 -2.376 1.00 89.25 90 THR A O 1
ATOM 689 N N . HIS A 1 91 ? 4.909 -7.615 -1.177 1.00 90.62 91 HIS A N 1
ATOM 690 C CA . HIS A 1 91 ? 4.053 -7.742 -0.009 1.00 90.62 91 HIS A CA 1
ATOM 691 C C . HIS A 1 91 ? 2.884 -6.752 0.003 1.00 90.62 91 HIS A C 1
ATOM 693 O O . HIS A 1 91 ? 1.957 -6.934 0.795 1.00 90.62 91 HIS A O 1
ATOM 699 N N . TRP A 1 92 ? 2.866 -5.761 -0.894 1.00 93.00 92 TRP A N 1
ATOM 700 C CA . TRP A 1 92 ? 1.851 -4.706 -0.896 1.00 93.00 92 TRP A CA 1
ATOM 701 C C . TRP A 1 92 ? 0.459 -5.243 -1.169 1.00 93.00 92 TRP A C 1
ATOM 703 O O . TRP A 1 92 ? -0.438 -4.985 -0.373 1.00 93.00 92 TRP A O 1
ATOM 713 N N . ALA A 1 93 ? 0.294 -6.062 -2.210 1.00 92.06 93 ALA A N 1
ATOM 714 C CA . ALA A 1 93 ? -0.995 -6.672 -2.532 1.00 92.06 93 ALA A CA 1
ATOM 715 C C . ALA A 1 93 ? -1.541 -7.483 -1.345 1.00 92.06 93 ALA A C 1
ATOM 717 O O . ALA A 1 93 ? -2.687 -7.328 -0.932 1.00 92.06 93 ALA A O 1
ATOM 718 N N . LYS A 1 94 ? -0.685 -8.287 -0.701 1.00 91.56 94 LYS A N 1
ATOM 719 C CA . LYS A 1 94 ? -1.067 -9.099 0.463 1.00 91.56 94 LYS A CA 1
ATOM 720 C C . LYS A 1 94 ? -1.464 -8.242 1.669 1.00 91.56 94 LYS A C 1
ATOM 722 O O . LYS A 1 94 ? -2.416 -8.566 2.376 1.00 91.56 94 LYS A O 1
ATOM 727 N N . GLN A 1 95 ? -0.730 -7.164 1.925 1.00 92.38 95 GLN A N 1
ATOM 728 C CA . GLN A 1 95 ? -1.051 -6.208 2.981 1.00 92.38 95 GLN A CA 1
ATOM 729 C C . GLN A 1 95 ? -2.350 -5.452 2.681 1.00 92.38 95 GLN A C 1
ATOM 731 O O . GLN A 1 95 ? -3.129 -5.217 3.601 1.00 92.38 95 GLN A O 1
ATOM 736 N N . ALA A 1 96 ? -2.599 -5.122 1.414 1.00 92.25 96 ALA A N 1
ATOM 737 C CA . ALA A 1 96 ? -3.803 -4.443 0.960 1.00 92.25 96 ALA A CA 1
ATOM 738 C C . ALA A 1 96 ? -5.045 -5.324 1.130 1.00 92.25 96 ALA A C 1
ATOM 740 O O . ALA A 1 96 ? -6.040 -4.850 1.663 1.00 92.25 96 ALA A O 1
ATOM 741 N N . VAL A 1 97 ? -4.952 -6.630 0.842 1.00 91.31 97 VAL A N 1
ATOM 742 C CA . VAL A 1 97 ? -6.011 -7.605 1.173 1.00 91.31 97 VAL A CA 1
ATOM 743 C C . VAL A 1 97 ? -6.321 -7.605 2.673 1.00 91.31 97 VAL A C 1
ATOM 745 O O . VAL A 1 97 ? -7.479 -7.622 3.076 1.00 91.31 97 VAL A O 1
ATOM 748 N N . MET A 1 98 ? -5.297 -7.582 3.533 1.00 90.06 98 MET A N 1
ATOM 749 C CA . MET A 1 98 ? -5.529 -7.524 4.983 1.00 90.06 98 MET A CA 1
ATOM 750 C C . MET A 1 98 ? -6.166 -6.195 5.405 1.00 90.06 98 MET A C 1
ATOM 752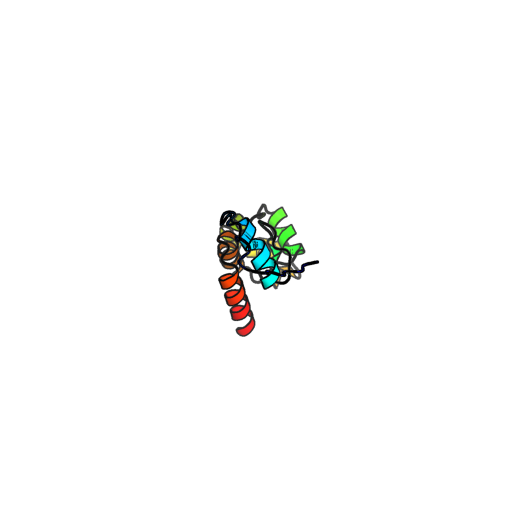 O O . MET A 1 98 ? -7.025 -6.190 6.282 1.00 90.06 98 MET A O 1
ATOM 756 N N . ALA A 1 99 ? -5.752 -5.081 4.798 1.00 88.31 99 ALA A N 1
ATOM 757 C CA . ALA A 1 99 ? -6.313 -3.760 5.060 1.00 88.31 99 ALA A CA 1
ATOM 758 C C . ALA A 1 99 ? -7.787 -3.672 4.626 1.00 88.31 99 ALA A C 1
ATOM 760 O O . ALA A 1 99 ? -8.624 -3.267 5.432 1.00 88.31 99 ALA A O 1
ATOM 761 N N . SER A 1 100 ? -8.123 -4.147 3.419 1.00 87.06 100 SER A N 1
ATOM 762 C CA . SER A 1 100 ? -9.499 -4.179 2.900 1.00 87.06 100 SER A CA 1
ATOM 763 C C . SER A 1 100 ? -10.415 -5.088 3.718 1.00 87.06 100 SER A C 1
ATOM 765 O O . SER A 1 100 ? -11.578 -4.766 3.938 1.00 87.06 100 SER A O 1
ATOM 767 N N . GLN A 1 101 ? -9.880 -6.179 4.269 1.00 86.12 101 GLN A N 1
ATOM 768 C CA . GLN A 1 101 ? -10.608 -7.063 5.185 1.00 86.12 101 GLN A CA 1
ATOM 769 C C . GLN A 1 101 ? -10.720 -6.512 6.617 1.00 86.12 101 GLN A C 1
ATOM 771 O O . GLN A 1 101 ? -11.384 -7.114 7.460 1.00 86.12 101 GLN A O 1
ATOM 776 N N . GLY A 1 102 ? -10.063 -5.391 6.931 1.00 82.69 102 GLY A N 1
ATOM 777 C CA . GLY A 1 102 ? -10.007 -4.846 8.286 1.00 82.69 102 GLY A CA 1
ATOM 778 C C . GLY A 1 102 ? -9.158 -5.676 9.259 1.00 82.69 102 GLY A C 1
ATOM 779 O O . GLY A 1 102 ? -9.241 -5.502 10.478 1.00 82.69 102 GLY A O 1
ATOM 780 N N . GLU A 1 103 ? -8.299 -6.555 8.745 1.00 86.06 103 GLU A N 1
ATOM 781 C CA . GLU A 1 103 ? -7.434 -7.472 9.493 1.00 86.06 103 GLU A CA 1
ATOM 782 C C . GLU A 1 103 ? -6.156 -6.769 9.993 1.00 86.06 103 GLU A C 1
ATOM 784 O O . GLU A 1 103 ? -5.039 -7.287 9.931 1.00 86.06 103 GLU A O 1
ATOM 789 N N . TRP A 1 104 ? -6.312 -5.569 10.548 1.00 84.44 104 TRP A N 1
ATOM 790 C CA . TRP A 1 104 ? -5.225 -4.677 10.957 1.00 84.44 104 TRP A CA 1
ATOM 791 C C . TRP A 1 104 ? -4.271 -5.274 11.993 1.00 84.44 104 TRP A C 1
ATOM 793 O O . TRP A 1 104 ? -3.074 -4.987 11.989 1.00 84.44 104 TRP A O 1
ATOM 803 N N . ARG A 1 105 ? -4.780 -6.138 12.883 1.00 85.31 105 ARG A N 1
ATOM 804 C CA . ARG A 1 105 ? -3.929 -6.879 13.826 1.00 85.31 105 ARG A CA 1
ATOM 805 C C . ARG A 1 105 ? -2.995 -7.841 13.097 1.00 85.31 105 ARG A C 1
ATOM 807 O O . ARG A 1 105 ? -1.809 -7.870 13.416 1.00 85.31 105 ARG A O 1
ATOM 814 N N . LYS A 1 106 ? -3.507 -8.592 12.114 1.00 87.06 106 LYS A N 1
ATOM 815 C CA . LYS A 1 106 ? -2.683 -9.484 11.285 1.00 87.06 106 LYS A CA 1
ATOM 816 C C . LYS A 1 106 ? -1.705 -8.682 10.442 1.00 87.06 106 LYS A C 1
ATOM 818 O O . LYS A 1 106 ? -0.537 -9.048 10.396 1.00 87.06 106 LYS A O 1
ATOM 823 N N . LEU A 1 107 ? -2.155 -7.565 9.866 1.00 88.75 107 LEU A N 1
ATOM 824 C CA . LEU A 1 107 ? -1.296 -6.660 9.112 1.00 88.75 107 LEU A CA 1
ATOM 825 C C . LEU A 1 107 ? -0.114 -6.183 9.963 1.00 88.75 107 LEU A C 1
ATOM 827 O O . LEU A 1 107 ? 1.022 -6.263 9.509 1.00 88.75 107 LEU A O 1
ATOM 831 N N . ARG A 1 108 ? -0.352 -5.750 11.208 1.00 86.25 108 ARG A N 1
ATOM 832 C CA . ARG A 1 108 ? 0.732 -5.310 12.097 1.00 86.25 108 ARG A CA 1
ATOM 833 C C . ARG A 1 108 ? 1.726 -6.434 12.385 1.00 86.25 108 ARG A C 1
ATOM 835 O O . ARG A 1 108 ? 2.920 -6.235 12.208 1.00 86.25 108 ARG A O 1
ATOM 842 N N . VAL A 1 109 ? 1.240 -7.619 12.759 1.00 89.19 109 VAL A N 1
ATOM 843 C CA . VAL A 1 109 ? 2.101 -8.790 13.017 1.00 89.19 109 VAL A CA 1
ATOM 844 C C . VAL A 1 109 ? 2.910 -9.164 11.774 1.00 89.19 109 VAL A C 1
ATOM 846 O O . VAL A 1 109 ? 4.094 -9.466 11.875 1.00 89.19 109 VAL A O 1
ATOM 849 N N . PHE A 1 110 ? 2.290 -9.102 10.597 1.00 89.62 110 PHE A N 1
ATOM 850 C CA . PHE A 1 110 ? 2.948 -9.361 9.324 1.00 89.62 110 PHE A CA 1
ATOM 851 C C . PHE A 1 110 ? 4.058 -8.339 9.038 1.00 89.62 110 PHE A C 1
ATOM 853 O O . PHE A 1 110 ? 5.176 -8.724 8.714 1.00 89.62 110 PHE A O 1
ATOM 860 N N . GLN A 1 111 ? 3.789 -7.046 9.234 1.00 88.81 111 GLN A N 1
ATOM 861 C CA . GLN A 1 111 ? 4.789 -5.983 9.092 1.00 88.81 111 GLN A CA 1
ATOM 862 C C . GLN A 1 111 ? 5.941 -6.123 10.103 1.00 88.81 111 GLN A C 1
ATOM 864 O O . GLN A 1 111 ? 7.099 -5.908 9.752 1.00 88.81 111 GLN A O 1
ATOM 869 N N . GLU A 1 112 ? 5.644 -6.485 11.355 1.00 88.25 112 GLU A N 1
ATOM 870 C CA . GLU A 1 112 ? 6.657 -6.756 12.385 1.00 88.25 112 GLU A CA 1
ATOM 871 C C . GLU A 1 112 ? 7.533 -7.964 12.015 1.00 88.25 112 GLU A C 1
ATOM 873 O O . GLU A 1 112 ? 8.741 -7.937 12.246 1.00 88.25 112 GLU A O 1
ATOM 878 N N . ALA A 1 113 ? 6.948 -9.000 11.405 1.00 87.62 113 ALA A N 1
ATOM 879 C C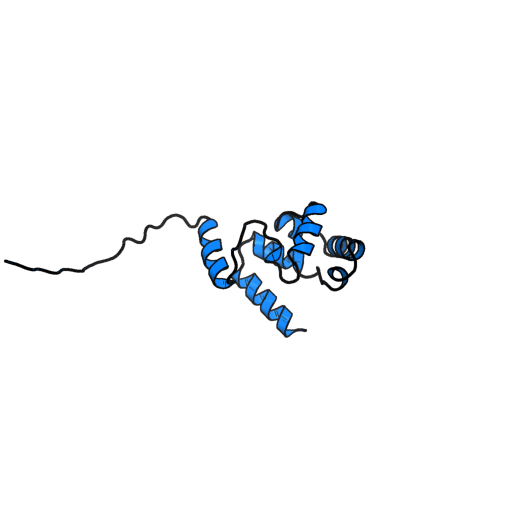A . ALA A 1 113 ? 7.681 -10.167 10.925 1.00 87.62 113 ALA A CA 1
ATOM 880 C C . ALA A 1 113 ? 8.622 -9.827 9.757 1.00 87.62 113 ALA A C 1
ATOM 882 O O . ALA A 1 113 ? 9.758 -10.293 9.762 1.00 87.62 113 ALA A O 1
ATOM 883 N N . LEU A 1 114 ? 8.193 -8.979 8.812 1.00 85.00 114 LEU A N 1
ATOM 884 C CA . LEU A 1 114 ? 9.041 -8.528 7.698 1.00 85.00 114 LEU A CA 1
ATOM 885 C C . LEU A 1 114 ? 10.297 -7.805 8.200 1.00 85.00 114 LEU A C 1
ATOM 887 O O . LEU A 1 114 ? 11.403 -8.161 7.811 1.00 85.00 114 LEU A O 1
ATOM 891 N N . LYS A 1 115 ? 10.140 -6.874 9.150 1.00 78.94 115 LYS A N 1
ATOM 892 C CA . LYS A 1 115 ? 11.263 -6.116 9.732 1.00 78.94 115 LYS A CA 1
ATOM 893 C C . LYS A 1 115 ? 12.297 -6.972 10.466 1.00 78.94 115 LYS A C 1
ATOM 895 O O . LYS A 1 115 ? 13.411 -6.514 10.667 1.00 78.94 115 LYS A O 1
ATOM 900 N N . LYS A 1 116 ? 11.922 -8.159 10.951 1.00 73.19 116 LYS A N 1
ATOM 901 C CA . LYS A 1 116 ? 12.845 -9.077 11.643 1.00 73.19 116 LYS A CA 1
ATOM 902 C C . LYS A 1 116 ? 13.709 -9.898 10.686 1.00 73.19 116 LYS A C 1
ATOM 904 O O . LYS A 1 116 ? 14.640 -10.548 11.151 1.00 73.19 116 LYS A O 1
ATOM 909 N N . THR A 1 117 ? 13.339 -9.940 9.410 1.00 60.03 117 THR A N 1
ATOM 910 C CA . THR A 1 117 ? 13.958 -10.793 8.392 1.00 60.03 117 THR A CA 1
ATOM 911 C C . THR A 1 117 ? 14.941 -10.035 7.490 1.00 60.03 117 THR A C 1
ATOM 913 O O . THR A 1 117 ? 15.673 -10.688 6.750 1.00 60.03 117 THR A O 1
ATOM 916 N N . GLU A 1 118 ? 15.001 -8.704 7.583 1.00 49.94 118 GLU A N 1
ATOM 917 C CA . GLU A 1 118 ? 16.035 -7.852 6.965 1.00 49.94 118 GLU A CA 1
ATOM 918 C C . GLU A 1 118 ? 17.216 -7.617 7.916 1.00 49.94 118 GLU A C 1
ATOM 920 O O . GLU A 1 118 ? 18.369 -7.648 7.430 1.00 49.94 118 GLU A O 1
#